Protein AF-A0A3D2EHW0-F1 (afdb_monomer_lite)

pLDDT: mean 95.08, std 2.07, range [86.88, 97.75]

Secondary structure (DSSP, 8-state):
-TTSTT--HHHHHHHHHTTT--BGGGT-SB------TTT-TTHHHHHHHHHHHHHHTT----TTSPP------EEEETTTEEEE-

Foldseek 3Di:
DCPDPPDDQVVVQVVCVVVVQHDVVRVDDHDDFDDDPVVGPRVVVVVVVVVVVCVVVVDDDDPPDPDDDDWPDWDQDPVPGIDTD

Structure (mmCIF, N/CA/C/O backbone):
data_AF-A0A3D2EHW0-F1
#
_entry.id   AF-A0A3D2EHW0-F1
#
loop_
_atom_site.group_PDB
_atom_site.id
_atom_site.type_symbol
_atom_site.label_atom_id
_atom_site.label_alt_id
_atom_site.label_comp_id
_atom_site.label_asym_id
_atom_site.label_entity_id
_atom_site.label_seq_id
_atom_site.pdbx_PDB_ins_code
_atom_site.Cartn_x
_atom_site.Cartn_y
_atom_site.Cartn_z
_atom_site.occupancy
_atom_site.B_iso_or_equiv
_atom_site.auth_seq_id
_atom_site.auth_comp_id
_atom_site.auth_asym_id
_atom_site.auth_atom_id
_atom_site.pdbx_PDB_model_num
ATOM 1 N N . LYS A 1 1 ? -14.474 -5.063 5.004 1.00 87.50 1 LYS A N 1
ATOM 2 C CA . LYS A 1 1 ? -15.923 -4.985 4.675 1.00 87.50 1 LYS A CA 1
ATOM 3 C C . LYS A 1 1 ? -16.625 -4.233 5.789 1.00 87.50 1 LYS A C 1
ATOM 5 O O . LYS A 1 1 ? -17.336 -4.844 6.577 1.00 87.50 1 LYS A O 1
ATOM 10 N N . ILE A 1 2 ? -16.347 -2.939 5.896 1.00 94.00 2 ILE A N 1
ATOM 11 C CA . ILE A 1 2 ? -16.970 -2.076 6.911 1.00 94.00 2 ILE A CA 1
ATOM 12 C C . ILE A 1 2 ? -18.401 -1.685 6.534 1.00 94.00 2 ILE A C 1
ATOM 14 O O . ILE A 1 2 ? -19.194 -1.320 7.385 1.00 94.00 2 ILE A O 1
ATOM 18 N N . ASP A 1 3 ? -18.757 -1.887 5.268 1.00 91.81 3 ASP A N 1
ATOM 19 C CA . ASP A 1 3 ? -20.082 -1.693 4.686 1.00 91.81 3 ASP A CA 1
ATOM 20 C C . ASP A 1 3 ? -21.149 -2.678 5.192 1.00 91.81 3 ASP A C 1
ATOM 22 O O . ASP A 1 3 ? -22.319 -2.573 4.825 1.00 91.81 3 ASP A O 1
ATOM 26 N N . LYS A 1 4 ? -20.767 -3.674 6.000 1.00 93.38 4 LYS A N 1
ATOM 27 C CA . LYS A 1 4 ? -21.693 -4.680 6.522 1.00 93.38 4 LYS A CA 1
ATOM 28 C C . LYS A 1 4 ? -22.134 -4.335 7.946 1.00 93.38 4 LYS A C 1
ATOM 30 O O . LYS A 1 4 ? -21.282 -4.041 8.775 1.00 93.38 4 LYS A O 1
ATOM 35 N N . PRO A 1 5 ? -23.421 -4.527 8.290 1.00 86.88 5 PRO A N 1
ATOM 36 C CA . PRO A 1 5 ? -23.942 -4.197 9.621 1.00 86.88 5 PRO A CA 1
ATOM 37 C C . PRO A 1 5 ? -23.326 -5.026 10.761 1.00 86.88 5 PRO A C 1
ATOM 39 O O . PRO A 1 5 ? -23.373 -4.612 11.910 1.00 86.88 5 PRO A O 1
ATOM 42 N N . GLY A 1 6 ? -22.748 -6.195 10.461 1.00 90.25 6 GLY A N 1
ATOM 43 C CA . GLY A 1 6 ? -22.027 -7.023 11.437 1.00 90.25 6 GLY A CA 1
ATOM 44 C C . GLY A 1 6 ? -20.513 -6.792 11.471 1.00 90.25 6 GLY A C 1
ATOM 45 O O . GLY A 1 6 ? -19.799 -7.597 12.063 1.00 90.25 6 GLY A O 1
ATOM 46 N N . ALA A 1 7 ? -19.997 -5.776 10.776 1.00 92.25 7 ALA A N 1
ATOM 47 C CA . ALA A 1 7 ? -18.573 -5.477 10.784 1.00 92.25 7 ALA A CA 1
ATOM 48 C C . ALA A 1 7 ? -18.161 -4.911 12.148 1.00 92.25 7 ALA A C 1
ATOM 50 O O . ALA A 1 7 ? -18.742 -3.939 12.620 1.00 92.25 7 ALA A O 1
ATOM 51 N N . ASN A 1 8 ? -17.147 -5.511 12.769 1.00 94.56 8 ASN A N 1
ATOM 52 C CA . ASN A 1 8 ? -16.599 -5.046 14.038 1.00 94.56 8 ASN A CA 1
ATOM 53 C C . ASN A 1 8 ? -15.079 -4.904 13.902 1.00 94.56 8 ASN A C 1
ATOM 55 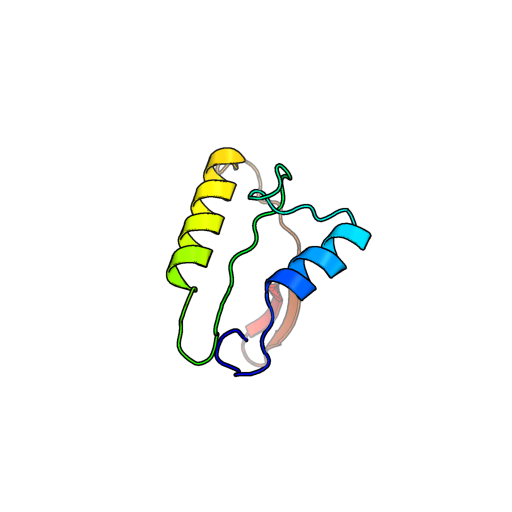O O . ASN A 1 8 ? -14.362 -5.902 13.860 1.00 94.56 8 ASN A O 1
ATOM 59 N N . ILE A 1 9 ? -14.614 -3.661 13.770 1.00 93.19 9 ILE A N 1
ATOM 60 C CA . ILE A 1 9 ? -13.201 -3.336 13.540 1.00 93.19 9 ILE A CA 1
ATOM 61 C C . ILE A 1 9 ? -12.380 -3.591 14.806 1.00 93.19 9 ILE A C 1
ATOM 63 O O . ILE A 1 9 ? -11.299 -4.166 14.717 1.00 93.19 9 ILE A O 1
ATOM 67 N N . ASP A 1 10 ? -12.910 -3.228 15.974 1.00 93.38 10 ASP A N 1
ATOM 68 C CA . ASP A 1 10 ? -12.209 -3.374 17.254 1.00 93.38 10 ASP A CA 1
ATOM 69 C C . ASP A 1 10 ? -11.937 -4.838 17.580 1.00 93.38 10 ASP A C 1
ATOM 71 O O . ASP A 1 10 ? -10.841 -5.191 18.009 1.00 93.38 10 ASP A O 1
ATOM 75 N N . ARG A 1 11 ? -12.902 -5.715 17.284 1.00 95.31 11 ARG A N 1
ATOM 76 C CA . ARG A 1 11 ? -12.713 -7.158 17.421 1.00 95.31 11 ARG A CA 1
ATOM 77 C C . ARG A 1 11 ? -11.584 -7.669 16.521 1.00 95.31 11 ARG A C 1
ATOM 79 O O . ARG A 1 11 ? -10.770 -8.460 16.979 1.00 95.31 11 ARG A O 1
ATOM 86 N N . VAL A 1 12 ? -11.509 -7.211 15.268 1.00 94.81 12 VAL A N 1
ATOM 87 C CA . VAL A 1 12 ? -10.417 -7.594 14.354 1.00 94.81 12 VAL A CA 1
ATOM 88 C C . VAL A 1 12 ? -9.075 -7.088 14.880 1.00 94.81 12 VAL A C 1
ATOM 90 O O . VAL A 1 12 ? -8.118 -7.851 14.903 1.00 94.81 12 VAL A O 1
ATOM 93 N N . LYS A 1 13 ? -8.999 -5.834 15.345 1.00 94.50 13 LYS A N 1
ATOM 94 C CA . LYS A 1 13 ? -7.781 -5.292 15.966 1.00 94.50 13 LYS A CA 1
ATOM 95 C C . LYS A 1 13 ? -7.342 -6.137 17.162 1.00 94.50 13 LYS A C 1
ATOM 97 O O . LYS A 1 13 ? -6.175 -6.497 17.242 1.00 94.50 13 LYS A O 1
ATOM 102 N N . GLN A 1 14 ? -8.275 -6.504 18.041 1.00 95.06 14 GLN A N 1
ATOM 103 C CA . GLN A 1 14 ? -7.998 -7.355 19.196 1.00 95.06 14 GLN A CA 1
ATOM 104 C C . GLN A 1 14 ? -7.471 -8.735 18.775 1.00 95.06 14 GLN A C 1
ATOM 106 O O . GLN A 1 14 ? -6.425 -9.148 19.265 1.00 95.06 14 GLN A O 1
ATOM 111 N N . GLU A 1 15 ? -8.131 -9.417 17.836 1.00 95.94 15 GLU A N 1
ATOM 112 C CA . GLU A 1 15 ? -7.682 -10.723 17.325 1.00 95.94 15 GLU A CA 1
ATOM 113 C C . GLU A 1 15 ? -6.281 -10.641 16.681 1.00 95.94 15 GLU A C 1
ATOM 115 O O . GLU A 1 15 ? -5.482 -11.562 16.814 1.00 95.94 15 GLU A O 1
ATOM 120 N N . MET A 1 16 ? -5.933 -9.528 16.021 1.00 96.44 16 MET A N 1
ATOM 121 C CA . MET A 1 16 ? -4.602 -9.339 15.426 1.00 96.44 16 MET A CA 1
ATOM 122 C C . MET A 1 16 ? -3.488 -9.142 16.467 1.00 96.44 16 MET A C 1
ATOM 124 O O . MET A 1 16 ? -2.341 -9.500 16.192 1.00 96.44 16 MET A O 1
ATOM 128 N N . THR A 1 17 ? -3.801 -8.644 17.671 1.00 94.06 17 THR A N 1
ATOM 129 C CA . THR A 1 17 ? -2.794 -8.531 18.745 1.00 94.06 17 THR A CA 1
ATOM 130 C C . THR A 1 17 ? -2.242 -9.886 19.190 1.00 94.06 17 THR A C 1
ATOM 132 O O . THR A 1 17 ? -1.091 -9.951 19.614 1.00 94.06 17 THR A O 1
ATOM 135 N N . GLU A 1 18 ? -3.002 -10.977 19.021 1.00 95.12 18 GLU A N 1
ATOM 136 C CA . GLU A 1 18 ? -2.533 -12.347 19.287 1.00 95.12 18 GLU A CA 1
ATOM 137 C C . GLU A 1 18 ? -1.374 -12.760 18.362 1.00 95.12 18 GLU A C 1
ATOM 139 O O . GLU A 1 18 ? -0.588 -13.638 18.709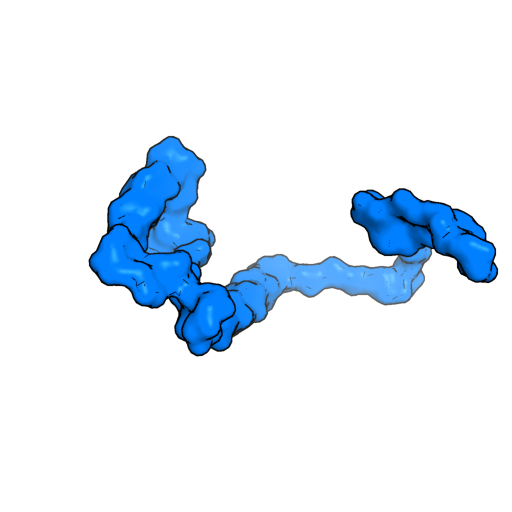 1.00 95.12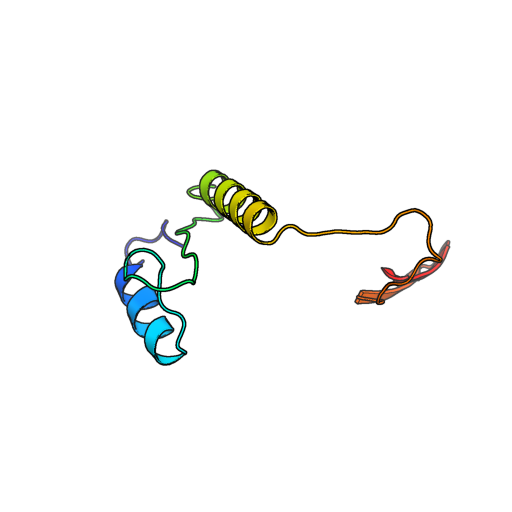 18 GLU A O 1
ATOM 144 N N . TYR A 1 19 ? -1.239 -12.097 17.209 1.00 95.81 19 TYR A N 1
ATOM 145 C CA . TYR A 1 19 ? -0.163 -12.282 16.232 1.00 95.81 19 TYR A CA 1
ATOM 146 C C . TYR A 1 19 ? 0.910 -11.187 16.321 1.00 95.81 19 TYR A C 1
ATOM 148 O O . TYR A 1 19 ? 1.660 -10.988 15.368 1.00 95.81 19 TYR A O 1
ATOM 156 N N . GLU A 1 20 ? 0.958 -10.448 17.434 1.00 94.06 20 GLU A N 1
ATOM 157 C CA . GLU A 1 20 ? 1.898 -9.341 17.677 1.00 94.06 20 GLU A CA 1
ATOM 158 C C . GLU A 1 20 ? 1.725 -8.142 16.721 1.00 94.06 20 GLU A C 1
ATOM 160 O O . GLU A 1 20 ? 2.568 -7.246 16.655 1.00 94.06 20 GLU A O 1
ATOM 165 N N . LEU A 1 21 ? 0.594 -8.068 16.013 1.00 96.12 21 LEU A N 1
ATOM 166 C CA . LEU A 1 21 ? 0.240 -6.941 15.152 1.00 96.12 21 LEU A CA 1
ATOM 167 C C . LEU A 1 21 ? -0.520 -5.893 15.964 1.00 96.12 21 LEU A C 1
ATOM 169 O O . LEU A 1 21 ? -1.750 -5.903 16.042 1.00 96.12 21 LEU A O 1
ATOM 173 N N . ILE A 1 22 ? 0.230 -4.990 16.597 1.00 96.25 22 ILE A N 1
ATOM 174 C CA . ILE A 1 22 ? -0.331 -3.947 17.461 1.00 96.25 22 ILE A CA 1
ATOM 175 C C . ILE A 1 22 ? -0.643 -2.689 16.630 1.00 96.25 22 ILE A C 1
ATOM 177 O O . ILE A 1 22 ? 0.269 -2.147 15.990 1.00 96.25 22 ILE A O 1
ATOM 181 N N . PRO A 1 23 ? -1.895 -2.196 16.654 1.00 94.81 23 PRO A N 1
ATOM 182 C CA . PRO A 1 23 ? -2.283 -0.971 15.962 1.00 94.81 23 PRO A CA 1
ATOM 183 C C . PRO A 1 23 ? -1.544 0.279 16.463 1.00 94.81 23 PRO A C 1
ATOM 185 O O . PRO A 1 23 ? -1.288 0.415 17.662 1.00 94.81 23 PRO A O 1
ATOM 188 N N . VAL A 1 24 ? -1.271 1.235 15.569 1.00 93.12 24 VAL A N 1
ATOM 189 C CA . VAL A 1 24 ? -0.652 2.534 15.919 1.00 93.12 24 VAL A CA 1
ATOM 190 C C . VAL A 1 24 ? -1.462 3.309 16.965 1.00 93.12 24 VAL A C 1
ATOM 192 O O . VAL A 1 24 ? -0.887 3.896 17.880 1.00 93.12 24 VAL A O 1
ATOM 195 N N . ASP A 1 25 ? -2.796 3.266 16.905 1.00 91.62 25 ASP A N 1
ATOM 196 C CA . ASP A 1 25 ? -3.662 3.942 17.881 1.00 91.62 25 ASP A CA 1
ATOM 197 C C . ASP A 1 25 ? -3.575 3.344 19.294 1.00 91.62 25 ASP A C 1
ATOM 199 O O . ASP A 1 25 ? -3.967 3.991 20.264 1.00 91.62 25 ASP A O 1
ATOM 203 N N . TRP A 1 26 ? -3.024 2.134 19.428 1.00 94.19 26 TRP A N 1
ATOM 204 C CA . TRP A 1 26 ? -2.742 1.476 20.708 1.00 94.19 26 TRP A CA 1
ATOM 205 C C . TRP A 1 26 ? -1.254 1.542 21.084 1.00 94.19 26 TRP A C 1
ATOM 207 O O . TRP A 1 26 ? -0.806 0.834 21.983 1.00 94.19 26 TRP A O 1
ATOM 217 N N . GLY A 1 27 ? -0.481 2.398 20.407 1.00 92.81 27 GLY A N 1
ATOM 218 C CA . GLY A 1 27 ? 0.954 2.566 20.636 1.00 92.81 27 GLY A CA 1
ATOM 219 C C . GLY A 1 27 ? 1.830 1.509 19.958 1.00 92.81 27 GLY A C 1
ATOM 220 O O . GLY A 1 27 ? 3.006 1.393 20.295 1.00 92.81 27 GLY A O 1
ATOM 221 N N . GLY A 1 28 ? 1.272 0.728 19.030 1.00 94.50 28 GLY A N 1
ATOM 222 C CA . GLY A 1 28 ? 2.023 -0.193 18.183 1.00 94.50 28 GLY A CA 1
ATOM 223 C C . GLY A 1 28 ? 2.633 0.480 16.953 1.00 94.50 28 GLY A C 1
ATOM 224 O O . GLY A 1 28 ? 2.725 1.701 16.858 1.00 94.50 28 GLY A O 1
ATOM 225 N N . SER A 1 29 ? 3.047 -0.340 15.989 1.00 91.25 29 SER A N 1
ATOM 226 C CA . SER A 1 29 ? 3.679 0.101 14.737 1.00 91.25 29 SER A CA 1
ATOM 227 C C . SER A 1 29 ? 2.924 -0.335 13.481 1.00 91.25 29 SER A C 1
ATOM 229 O O . SER A 1 29 ? 3.349 -0.020 12.372 1.00 91.25 29 SER A O 1
ATOM 231 N N . THR A 1 30 ? 1.829 -1.087 13.630 1.00 94.75 30 THR A N 1
ATOM 232 C CA . THR A 1 30 ? 1.080 -1.621 12.490 1.00 94.75 30 THR A CA 1
ATOM 233 C C . THR A 1 30 ? -0.058 -0.680 12.124 1.00 94.75 30 THR A C 1
ATOM 235 O O . THR A 1 30 ? -0.913 -0.365 12.953 1.00 94.75 30 THR A O 1
ATOM 238 N N . GLU A 1 31 ? -0.089 -0.251 10.868 1.00 95.19 31 GLU A N 1
ATOM 239 C CA . GLU A 1 31 ? -1.165 0.579 10.335 1.00 95.19 31 GLU A CA 1
ATOM 240 C C . GLU A 1 31 ? -2.434 -0.248 10.095 1.00 95.19 31 GLU A C 1
ATOM 242 O O . GLU A 1 31 ? -2.402 -1.296 9.447 1.00 95.19 31 GLU A O 1
ATOM 247 N N . PHE A 1 32 ? -3.574 0.236 10.589 1.00 95.81 32 PHE A N 1
ATOM 248 C CA . PHE A 1 32 ? -4.883 -0.389 10.385 1.00 95.81 32 PHE A CA 1
ATOM 249 C C . PHE A 1 32 ? -5.840 0.605 9.738 1.00 95.81 32 PHE A C 1
ATOM 251 O O . PHE A 1 32 ? -6.312 1.534 10.391 1.00 95.81 32 PHE A O 1
ATOM 258 N N . VAL A 1 33 ? -6.190 0.363 8.472 1.00 96.19 33 VAL A N 1
ATOM 259 C CA . VAL A 1 33 ? -7.129 1.212 7.730 1.00 96.19 33 VAL A CA 1
ATOM 260 C C . VAL A 1 33 ? -8.431 0.451 7.447 1.00 96.19 33 VAL A C 1
ATOM 262 O O . VAL A 1 33 ? -8.426 -0.528 6.693 1.00 96.19 33 VAL A O 1
ATOM 265 N N . PRO A 1 34 ? -9.568 0.859 8.039 1.00 95.38 34 PRO A N 1
ATOM 266 C CA . PRO A 1 34 ? -10.860 0.248 7.756 1.00 95.38 34 PRO A CA 1
ATOM 267 C C . PRO A 1 34 ? -11.333 0.599 6.341 1.00 95.38 34 PRO A C 1
ATOM 269 O O . PRO A 1 34 ? -11.454 1.770 5.997 1.00 95.38 34 PRO A O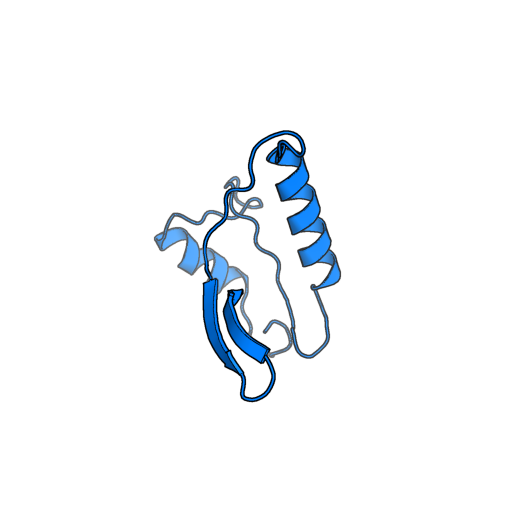 1
ATOM 272 N N . VAL A 1 35 ? -11.644 -0.419 5.526 1.00 96.88 35 VAL A N 1
ATOM 273 C CA . VAL A 1 35 ? -12.073 -0.214 4.129 1.00 96.88 35 VAL A CA 1
ATOM 274 C C . VAL A 1 35 ? -13.317 -1.007 3.716 1.00 96.88 35 VAL A C 1
ATOM 276 O O . VAL A 1 35 ? -13.599 -2.132 4.176 1.00 96.88 35 VAL A O 1
ATOM 279 N N . SER A 1 36 ? -14.040 -0.428 2.759 1.00 96.94 36 SER A N 1
ATOM 280 C CA . SER A 1 36 ? -15.078 -1.075 1.962 1.00 96.94 36 SER A CA 1
ATOM 281 C C . SER A 1 36 ? -14.697 -1.031 0.485 1.00 96.94 36 SER A C 1
ATOM 283 O O . SER A 1 36 ? -14.813 -0.008 -0.184 1.00 96.94 36 SER A O 1
ATOM 285 N N . ALA A 1 37 ? -14.319 -2.186 -0.062 1.00 94.88 37 ALA A N 1
ATOM 286 C CA . ALA A 1 37 ? -14.019 -2.315 -1.487 1.00 94.88 37 ALA A CA 1
ATOM 287 C C . ALA A 1 37 ? -15.255 -2.118 -2.388 1.00 94.88 37 ALA A C 1
ATOM 289 O O . ALA A 1 37 ? -15.108 -1.857 -3.576 1.00 94.88 37 ALA A O 1
ATOM 290 N N . LYS A 1 38 ? -16.475 -2.261 -1.845 1.00 94.88 38 LYS A N 1
ATOM 291 C CA . LYS A 1 38 ? -17.717 -2.124 -2.618 1.00 94.88 38 LYS A CA 1
ATOM 292 C C . LYS A 1 38 ? -18.151 -0.667 -2.757 1.00 94.88 38 LYS A C 1
ATOM 294 O O . LYS A 1 38 ? -18.591 -0.268 -3.827 1.00 94.88 38 LYS A O 1
ATOM 299 N N . THR A 1 39 ? -18.084 0.094 -1.667 1.00 95.75 39 THR A N 1
ATOM 300 C CA . THR A 1 39 ? -18.499 1.508 -1.648 1.00 95.75 39 THR A CA 1
ATOM 301 C C . THR A 1 39 ? -17.341 2.454 -1.953 1.00 95.75 39 THR A C 1
ATOM 303 O O . THR A 1 39 ? -17.582 3.611 -2.269 1.00 95.75 39 THR A O 1
ATOM 306 N N . GLY A 1 40 ? -16.098 1.971 -1.871 1.00 94.88 40 GLY A N 1
ATOM 307 C CA . GLY A 1 40 ? -14.889 2.781 -2.017 1.00 94.88 40 GLY A CA 1
ATOM 308 C C . GLY A 1 40 ? -14.461 3.492 -0.730 1.00 94.88 40 GLY A C 1
ATOM 309 O O . GLY A 1 40 ? -13.451 4.192 -0.720 1.00 94.88 40 GLY A O 1
ATOM 310 N N . GLU A 1 41 ? -15.202 3.313 0.365 1.00 97.25 41 GLU A N 1
ATOM 311 C CA . GLU A 1 41 ? -14.907 3.945 1.650 1.00 97.25 41 GLU A CA 1
ATOM 312 C C . GLU A 1 41 ? -13.557 3.472 2.209 1.00 97.25 41 GLU A C 1
ATOM 314 O O . GLU A 1 41 ? -13.242 2.277 2.184 1.00 97.25 41 GLU A O 1
ATOM 319 N N . GLY A 1 42 ? -12.757 4.422 2.699 1.00 96.00 42 GLY A N 1
ATOM 320 C CA . GLY A 1 42 ? -11.433 4.177 3.275 1.00 96.00 42 GLY A CA 1
ATOM 321 C C . GLY A 1 42 ? -10.311 3.938 2.258 1.00 96.00 42 GLY A C 1
ATOM 322 O O . GLY A 1 42 ? -9.156 3.856 2.662 1.00 96.00 42 GLY A O 1
ATOM 323 N N . ILE A 1 43 ? -10.596 3.863 0.950 1.00 97.12 43 ILE A N 1
ATOM 324 C CA . ILE A 1 43 ? -9.554 3.640 -0.072 1.00 97.12 43 ILE A CA 1
ATOM 325 C C . ILE A 1 43 ? -8.599 4.837 -0.170 1.00 97.12 43 ILE A C 1
ATOM 327 O O . ILE A 1 43 ? -7.390 4.636 -0.246 1.00 97.12 43 ILE A O 1
ATOM 331 N N . SER A 1 44 ? -9.117 6.069 -0.134 1.00 97.38 44 SER A N 1
ATOM 332 C CA . SER A 1 44 ? -8.278 7.278 -0.141 1.00 97.38 44 SER A CA 1
ATOM 333 C C . SER A 1 44 ? -7.343 7.314 1.066 1.00 97.38 44 SER A C 1
ATOM 335 O O . SER A 1 44 ? -6.142 7.487 0.900 1.00 97.38 44 SER A O 1
ATOM 337 N N . THR A 1 45 ? -7.875 7.038 2.259 1.00 97.00 45 THR A N 1
ATOM 338 C CA . THR A 1 45 ? -7.082 6.942 3.490 1.00 97.00 45 THR A CA 1
ATOM 339 C C . THR A 1 45 ? -6.035 5.835 3.400 1.00 97.00 45 THR A C 1
ATOM 341 O O . THR A 1 45 ? -4.892 6.055 3.769 1.00 97.00 45 THR A O 1
ATOM 344 N N . LEU A 1 46 ? -6.382 4.663 2.854 1.00 97.44 46 LEU A N 1
ATOM 345 C CA . LEU A 1 46 ? -5.425 3.567 2.674 1.00 97.44 46 LEU A CA 1
ATOM 346 C C . LEU A 1 46 ? -4.263 3.984 1.769 1.00 97.44 46 LEU A C 1
ATOM 348 O O . LEU A 1 46 ? -3.111 3.686 2.075 1.00 97.44 46 LEU A O 1
ATOM 352 N N . LEU A 1 47 ? -4.561 4.673 0.668 1.00 97.75 47 LEU A N 1
ATOM 353 C CA . LEU A 1 47 ? -3.537 5.171 -0.243 1.00 97.75 47 LEU A CA 1
ATOM 354 C C . LEU A 1 47 ? -2.616 6.184 0.448 1.00 97.75 47 LEU A C 1
ATOM 356 O O . LEU A 1 47 ? -1.399 6.072 0.328 1.00 97.75 47 LEU A O 1
ATOM 360 N N . GLU A 1 48 ? -3.181 7.135 1.192 1.00 97.44 48 GLU A N 1
ATOM 361 C CA . GLU A 1 48 ? -2.415 8.119 1.966 1.00 97.44 48 GLU A CA 1
ATOM 362 C C . GLU A 1 48 ? -1.510 7.446 3.003 1.00 97.44 48 GLU A C 1
ATOM 364 O O . GLU A 1 48 ? -0.324 7.767 3.077 1.00 97.44 48 GLU A O 1
ATOM 369 N N . THR A 1 49 ? -2.027 6.462 3.745 1.00 97.38 49 THR A N 1
ATOM 370 C CA . THR A 1 49 ? -1.239 5.691 4.713 1.00 97.38 49 THR A CA 1
ATOM 371 C C . THR A 1 49 ? -0.075 4.969 4.036 1.00 97.38 49 THR A C 1
ATOM 373 O O . THR A 1 49 ? 1.050 5.063 4.514 1.00 97.38 49 THR A O 1
ATOM 376 N N . VAL A 1 50 ? -0.300 4.307 2.892 1.00 97.19 50 VAL A N 1
ATOM 377 C CA . VAL A 1 50 ? 0.770 3.618 2.142 1.00 97.19 50 VAL A CA 1
ATOM 378 C C . VAL A 1 50 ? 1.861 4.592 1.695 1.00 97.19 50 VAL A C 1
ATOM 380 O O . VAL A 1 50 ? 3.046 4.277 1.817 1.00 97.19 50 VAL A O 1
ATOM 383 N N . LEU A 1 51 ? 1.479 5.768 1.191 1.00 97.50 51 LEU A N 1
ATOM 384 C CA . LEU A 1 51 ? 2.433 6.796 0.773 1.00 97.50 51 LEU A CA 1
ATOM 385 C C . LEU A 1 51 ? 3.255 7.306 1.961 1.00 97.50 51 LEU A C 1
ATOM 387 O O . LEU A 1 51 ? 4.481 7.330 1.878 1.00 97.50 51 LEU A O 1
ATOM 391 N N . LEU A 1 52 ? 2.604 7.619 3.084 1.00 96.00 52 LEU A N 1
ATOM 392 C CA . LEU A 1 52 ? 3.280 8.070 4.299 1.00 96.00 52 LEU A CA 1
ATOM 393 C C . LEU A 1 52 ? 4.249 7.009 4.838 1.00 96.00 52 LEU A C 1
ATOM 395 O O . LEU A 1 52 ? 5.390 7.321 5.174 1.00 96.00 52 LEU A O 1
ATOM 399 N N . THR A 1 53 ? 3.833 5.740 4.884 1.00 95.31 53 THR A N 1
ATOM 400 C CA . THR A 1 53 ? 4.718 4.646 5.300 1.00 95.31 53 THR A CA 1
ATOM 401 C C . THR A 1 53 ? 5.929 4.536 4.370 1.00 95.31 53 THR A C 1
ATOM 403 O O . THR A 1 53 ? 7.053 4.402 4.850 1.00 95.31 53 THR A O 1
ATOM 406 N N . ALA A 1 54 ? 5.738 4.635 3.051 1.00 97.00 54 ALA A N 1
ATOM 407 C CA . ALA A 1 54 ? 6.834 4.579 2.085 1.00 97.00 54 ALA A CA 1
ATOM 408 C C . ALA A 1 54 ? 7.830 5.744 2.241 1.00 97.00 54 ALA A C 1
ATOM 410 O O . ALA A 1 54 ? 9.037 5.535 2.089 1.00 97.00 54 ALA A O 1
ATOM 411 N N . GLU A 1 55 ? 7.343 6.942 2.577 1.00 96.19 55 GLU A N 1
ATOM 412 C CA . GLU A 1 55 ? 8.181 8.102 2.902 1.00 96.19 55 GLU A CA 1
ATOM 413 C C . GLU A 1 55 ? 9.007 7.863 4.173 1.00 96.19 55 GLU A C 1
ATOM 415 O O . GLU A 1 55 ? 10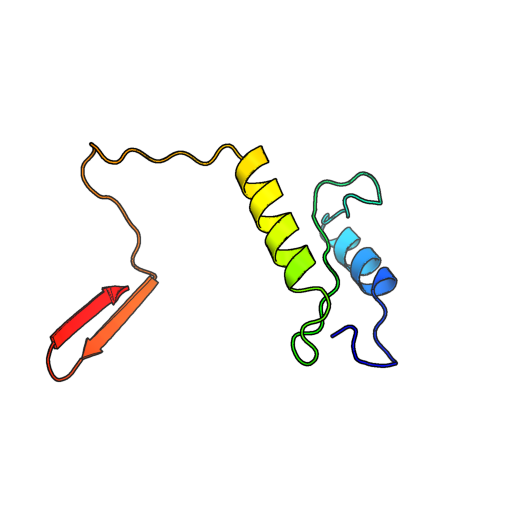.223 8.053 4.148 1.00 96.19 55 GLU A O 1
ATOM 420 N N . ILE A 1 56 ? 8.381 7.368 5.248 1.00 95.50 56 ILE A N 1
ATOM 421 C CA . ILE A 1 56 ? 9.062 7.029 6.512 1.00 95.50 56 ILE A CA 1
ATOM 422 C C . ILE A 1 56 ? 10.151 5.967 6.292 1.00 95.50 56 ILE A C 1
ATOM 424 O O . ILE A 1 56 ? 11.212 6.023 6.912 1.00 95.50 56 ILE A O 1
ATOM 428 N N . MET A 1 57 ? 9.910 5.002 5.401 1.00 96.06 57 MET A N 1
ATOM 429 C CA . MET A 1 57 ? 10.867 3.939 5.074 1.00 96.06 57 MET A CA 1
ATOM 430 C C . MET A 1 57 ? 12.072 4.413 4.245 1.00 96.06 57 MET A C 1
ATOM 432 O O . MET A 1 57 ? 13.015 3.640 4.071 1.00 96.06 57 MET A O 1
ATOM 436 N N . GLU A 1 58 ? 12.044 5.636 3.702 1.00 96.38 58 GLU A N 1
ATOM 437 C CA . GLU A 1 58 ? 13.070 6.188 2.810 1.00 96.38 58 GLU A CA 1
ATOM 438 C C . GLU A 1 58 ? 13.520 5.211 1.705 1.00 96.38 58 GLU A C 1
ATOM 440 O O . GLU A 1 58 ? 14.717 4.956 1.511 1.00 96.38 58 GLU A O 1
ATOM 445 N N . LEU A 1 59 ? 12.565 4.627 0.976 1.00 96.88 59 LEU A N 1
ATOM 446 C CA . LEU A 1 59 ? 12.867 3.643 -0.066 1.00 96.88 59 LEU A CA 1
ATOM 447 C C . LEU A 1 59 ? 13.796 4.235 -1.146 1.00 96.88 59 LEU A C 1
ATOM 449 O O . LEU A 1 59 ? 13.540 5.303 -1.699 1.00 96.88 59 LEU A O 1
ATOM 453 N N . LYS A 1 60 ? 14.887 3.523 -1.472 1.00 95.69 60 LYS A N 1
ATOM 454 C CA . LYS A 1 60 ? 15.928 3.971 -2.420 1.00 95.69 60 LYS A CA 1
ATOM 455 C C . LYS A 1 60 ? 16.162 2.945 -3.524 1.00 95.69 60 LYS A C 1
ATOM 457 O O . LYS A 1 60 ? 16.120 1.738 -3.302 1.00 95.69 60 LYS A O 1
ATOM 462 N N . ALA A 1 61 ? 16.499 3.440 -4.712 1.00 95.75 61 ALA A N 1
ATOM 463 C CA . ALA A 1 61 ? 16.913 2.635 -5.855 1.00 95.75 61 ALA A CA 1
ATOM 464 C C . ALA A 1 61 ? 18.115 3.281 -6.557 1.00 95.75 61 ALA A C 1
ATOM 466 O O . ALA A 1 61 ? 18.344 4.484 -6.447 1.00 95.75 61 ALA A O 1
ATOM 467 N N . ASN A 1 62 ? 18.891 2.480 -7.291 1.00 96.88 62 ASN A N 1
ATOM 468 C CA . ASN A 1 62 ? 20.003 2.975 -8.100 1.00 96.88 62 ASN A CA 1
ATOM 469 C C . ASN A 1 62 ? 19.679 2.752 -9.589 1.00 96.88 62 ASN A C 1
ATOM 471 O O . ASN A 1 62 ? 19.689 1.601 -10.024 1.00 96.88 62 ASN A O 1
ATOM 475 N N . PRO A 1 63 ? 19.414 3.810 -10.374 1.00 95.88 63 PRO A N 1
ATOM 476 C CA . PRO A 1 63 ? 19.114 3.678 -11.801 1.00 95.88 63 PRO A CA 1
ATOM 477 C C . PRO A 1 63 ? 20.357 3.426 -12.674 1.00 95.88 63 PRO A C 1
ATOM 479 O O . PRO A 1 63 ? 20.223 3.009 -13.818 1.00 95.88 63 PRO A O 1
ATOM 482 N N . ASN A 1 64 ? 21.569 3.639 -12.149 1.00 97.19 64 ASN A N 1
ATOM 483 C CA . ASN A 1 64 ? 22.826 3.558 -12.906 1.00 97.19 64 ASN A CA 1
ATOM 484 C C . ASN A 1 64 ? 23.511 2.181 -12.830 1.00 97.19 64 ASN A C 1
ATOM 486 O O . ASN A 1 64 ? 24.535 1.955 -13.476 1.00 97.19 64 ASN A O 1
ATOM 490 N N . ARG A 1 65 ? 23.000 1.252 -12.011 1.00 95.75 65 ARG A N 1
ATOM 491 C CA . ARG A 1 65 ? 23.549 -0.113 -11.894 1.00 95.75 65 ARG A CA 1
ATOM 492 C C . ARG A 1 65 ? 22.918 -1.059 -12.915 1.00 95.75 65 ARG A C 1
ATOM 494 O O . ARG A 1 65 ? 21.837 -0.806 -13.435 1.00 95.75 65 ARG A O 1
ATOM 501 N N . ARG A 1 66 ? 23.547 -2.222 -13.121 1.00 97.06 66 ARG A N 1
ATOM 502 C CA . ARG A 1 66 ? 22.913 -3.331 -13.854 1.00 97.06 66 ARG A CA 1
ATOM 503 C C . ARG A 1 66 ? 21.591 -3.723 -13.190 1.00 97.06 66 ARG A C 1
ATOM 505 O O . ARG A 1 66 ? 21.532 -3.857 -11.960 1.00 97.06 66 ARG A O 1
ATOM 512 N N . ALA A 1 67 ? 20.579 -3.931 -14.029 1.00 95.19 67 ALA A N 1
ATOM 513 C CA . ALA A 1 67 ? 19.249 -4.342 -13.610 1.00 95.19 67 ALA A CA 1
ATOM 514 C C . ALA A 1 67 ? 19.303 -5.661 -12.826 1.00 95.19 67 ALA A C 1
ATOM 516 O O . ALA A 1 67 ? 20.037 -6.588 -13.172 1.00 95.19 67 ALA A O 1
ATOM 517 N N . ARG A 1 68 ? 18.525 -5.721 -11.748 1.00 95.25 68 ARG A N 1
ATOM 518 C CA . ARG A 1 68 ? 18.287 -6.914 -10.937 1.00 95.25 68 ARG A CA 1
ATOM 519 C C . ARG A 1 68 ? 16.823 -6.884 -10.527 1.00 95.25 68 ARG A C 1
ATOM 521 O O . ARG A 1 68 ? 16.362 -5.856 -10.044 1.00 95.25 68 ARG A O 1
ATOM 528 N N . GLY A 1 69 ? 16.134 -8.000 -10.700 1.00 93.81 69 GLY A N 1
ATOM 529 C CA . GLY A 1 69 ? 14.732 -8.159 -10.334 1.00 93.81 69 GLY A CA 1
ATOM 530 C C . GLY A 1 69 ? 14.429 -9.606 -9.973 1.00 93.81 69 GLY A C 1
ATOM 531 O O . GLY A 1 69 ? 15.332 -10.448 -9.961 1.00 93.81 69 GLY A O 1
ATOM 532 N N . LEU A 1 70 ? 13.165 -9.866 -9.670 1.00 97.06 70 LEU A N 1
ATOM 533 C CA . LEU A 1 70 ? 12.612 -11.188 -9.410 1.00 97.06 70 LEU A CA 1
ATOM 534 C C . LEU A 1 70 ? 11.456 -11.406 -10.391 1.00 97.06 70 LEU A C 1
ATOM 536 O O . LEU A 1 70 ? 10.748 -10.451 -10.689 1.00 97.06 70 LEU A O 1
ATOM 540 N N . VAL A 1 71 ? 11.292 -12.631 -10.887 1.00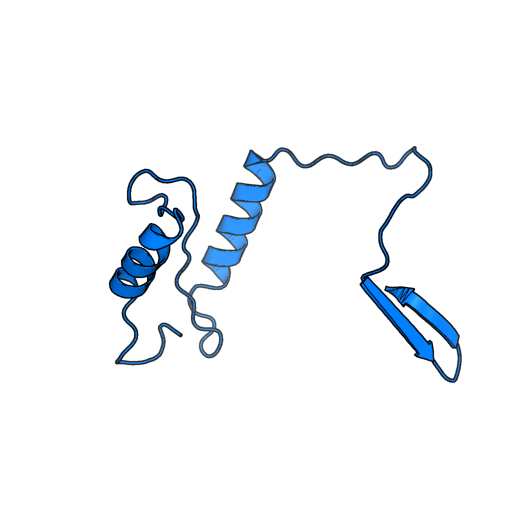 96.44 71 VAL A N 1
ATOM 541 C CA . VAL A 1 71 ? 10.122 -13.010 -11.691 1.00 96.44 71 VAL A CA 1
ATOM 542 C C . VAL A 1 71 ? 8.975 -13.333 -10.741 1.00 96.44 71 VAL A C 1
ATOM 544 O O . VAL A 1 71 ? 9.162 -14.120 -9.812 1.00 96.44 71 VAL A O 1
ATOM 547 N N . ILE A 1 72 ? 7.818 -12.726 -10.975 1.00 97.06 72 ILE A N 1
ATOM 548 C CA . ILE A 1 72 ? 6.576 -12.972 -10.247 1.00 97.06 72 ILE A CA 1
ATOM 549 C C . ILE A 1 72 ? 5.830 -14.114 -10.944 1.00 97.06 72 ILE A C 1
ATOM 551 O O . ILE A 1 72 ? 5.510 -15.117 -10.310 1.00 97.06 72 ILE A O 1
ATOM 555 N N . GLU A 1 73 ? 5.630 -13.998 -12.259 1.00 96.12 73 GLU A N 1
ATOM 556 C CA . GLU A 1 73 ? 4.876 -14.956 -13.075 1.00 96.12 73 GLU A CA 1
ATOM 557 C C . GLU A 1 73 ? 5.525 -15.170 -14.449 1.00 96.12 73 GLU A C 1
ATOM 559 O O . GLU A 1 73 ? 6.179 -14.282 -14.996 1.00 96.12 73 GLU A O 1
ATOM 564 N N . ALA A 1 74 ? 5.337 -16.360 -15.028 1.00 95.94 74 ALA A N 1
ATOM 565 C CA . ALA A 1 74 ? 5.800 -16.687 -16.374 1.00 95.94 74 ALA A CA 1
ATOM 566 C C . ALA A 1 74 ? 4.739 -17.488 -17.134 1.00 95.94 74 ALA A C 1
ATOM 568 O O . ALA A 1 74 ? 4.161 -18.434 -16.598 1.00 95.94 74 ALA A O 1
ATOM 569 N N . GLU A 1 75 ? 4.518 -17.133 -18.397 1.00 94.94 75 GLU A N 1
ATOM 570 C CA . GLU A 1 75 ? 3.517 -17.766 -19.255 1.00 94.94 75 GLU A CA 1
ATOM 571 C C . GLU A 1 75 ? 3.981 -17.867 -20.715 1.00 94.94 75 GLU A C 1
ATOM 573 O O . GLU A 1 75 ? 4.964 -17.251 -21.137 1.00 94.94 75 GLU A O 1
ATOM 578 N N . LEU A 1 76 ? 3.269 -18.681 -21.497 1.00 95.12 76 LEU A N 1
ATOM 579 C CA . LEU A 1 76 ? 3.492 -18.818 -22.932 1.00 95.12 76 LEU A CA 1
ATOM 580 C C . LEU A 1 76 ? 2.381 -18.094 -23.692 1.00 95.12 76 LEU A C 1
ATOM 582 O O . LEU A 1 76 ? 1.267 -18.607 -23.812 1.00 95.12 76 LEU A O 1
ATOM 586 N N . ASP A 1 77 ? 2.708 -16.935 -24.254 1.00 95.62 77 ASP A N 1
ATOM 587 C CA . ASP A 1 77 ? 1.801 -16.210 -25.135 1.00 95.62 77 ASP A CA 1
ATOM 588 C C . ASP A 1 77 ? 1.944 -16.712 -26.579 1.00 95.62 77 ASP A C 1
ATOM 590 O O . ASP A 1 77 ? 3.047 -16.877 -27.107 1.00 95.62 77 ASP A O 1
ATOM 594 N N . LYS A 1 78 ? 0.814 -16.947 -27.253 1.00 90.38 78 LYS A N 1
ATOM 595 C CA . LYS A 1 78 ? 0.801 -17.537 -28.603 1.00 90.38 78 LYS A CA 1
ATOM 596 C C . LYS A 1 78 ? 1.462 -16.651 -29.666 1.00 90.38 78 LYS A C 1
ATOM 598 O O . LYS A 1 78 ? 1.918 -17.189 -30.671 1.00 90.38 78 LYS A O 1
ATOM 603 N N . GLY A 1 79 ? 1.491 -15.328 -29.485 1.00 95.00 79 GLY A N 1
ATOM 604 C CA . GLY A 1 79 ? 2.081 -14.389 -30.445 1.00 95.00 79 GLY A CA 1
ATOM 605 C C . GLY A 1 79 ? 3.473 -13.896 -30.051 1.00 95.00 79 GLY A C 1
ATOM 606 O O . GLY A 1 79 ? 4.293 -13.604 -30.917 1.00 95.00 79 GLY A O 1
ATOM 607 N N . ARG A 1 80 ? 3.744 -13.802 -28.748 1.00 91.69 80 ARG A N 1
ATOM 608 C CA . ARG A 1 80 ? 4.975 -13.223 -28.190 1.00 91.69 80 ARG A CA 1
ATOM 609 C C . ARG A 1 80 ? 5.972 -14.277 -27.715 1.00 91.69 80 ARG A C 1
ATOM 611 O O . ARG A 1 80 ? 7.119 -13.931 -27.443 1.00 91.69 80 ARG A O 1
ATOM 618 N N . GLY A 1 81 ? 5.563 -15.544 -27.650 1.00 95.31 81 GLY A N 1
ATOM 619 C CA . GLY A 1 81 ? 6.377 -16.618 -27.097 1.00 95.31 81 GLY A CA 1
ATOM 620 C C . GLY A 1 81 ? 6.429 -16.559 -25.564 1.00 95.31 81 GLY A C 1
ATOM 621 O O . GLY A 1 81 ? 5.486 -16.078 -24.935 1.00 95.31 81 GLY A O 1
ATOM 622 N N . PRO A 1 82 ? 7.497 -17.083 -24.938 1.00 95.69 82 PRO A N 1
ATOM 623 C CA . PRO A 1 82 ? 7.645 -17.068 -23.485 1.00 95.69 82 PRO A CA 1
ATOM 624 C C . PRO A 1 82 ? 7.756 -15.637 -22.945 1.00 95.69 82 PRO A C 1
ATOM 626 O O . PRO A 1 82 ? 8.632 -14.879 -23.367 1.00 95.69 82 PRO A O 1
ATOM 629 N N . VAL A 1 83 ? 6.895 -15.280 -21.994 1.00 95.81 83 VAL A N 1
ATOM 630 C CA . VAL A 1 83 ? 6.869 -13.967 -21.334 1.00 95.81 83 VAL A CA 1
ATOM 631 C C . VAL A 1 83 ? 6.897 -14.131 -19.814 1.00 95.81 83 VAL A C 1
ATOM 633 O O . VAL A 1 83 ? 6.488 -15.163 -19.284 1.00 95.81 83 VAL A O 1
ATOM 636 N N . ALA A 1 84 ? 7.410 -13.121 -19.113 1.00 94.88 84 ALA A N 1
ATOM 637 C CA . ALA A 1 84 ? 7.468 -13.089 -17.655 1.00 94.88 84 ALA A CA 1
ATOM 638 C C . ALA A 1 84 ? 7.209 -11.669 -17.131 1.00 94.88 84 ALA A C 1
ATOM 640 O O . ALA A 1 84 ? 7.605 -10.701 -17.789 1.00 94.88 84 ALA A O 1
ATOM 641 N N . THR A 1 85 ? 6.563 -11.575 -15.967 1.00 92.62 85 THR A N 1
ATOM 642 C CA . THR A 1 85 ? 6.311 -10.334 -15.210 1.00 92.62 85 THR A CA 1
ATOM 643 C C . THR A 1 85 ? 6.945 -10.435 -13.836 1.00 92.62 85 THR A C 1
ATOM 645 O O . THR A 1 85 ? 6.881 -11.537 -13.246 1.00 92.62 85 THR A O 1
#

Sequence (85 aa):
KIDKPGANIDRVKQEMTEYELIPVDWGGSTEFVPVSAKTGEGISTLLETVLLTAEIMELKANPNRRARGLVIEAELDKGRGPVAT

Radius of gyration: 19.37 Å; chains: 1; bounding box: 48×27×51 Å